Protein AF-A0A834XXP5-F1 (afdb_monomer_lite)

pLDDT: mean 86.78, std 11.29, range [34.06, 97.12]

Foldseek 3Di:
DDWDQDPVRDIDDDDPDNPDDPDDDDPVVVVVVVVVVVVLVVCCVPPVSVCVVPDDDDDPVVVVVVVVVVVVVVVVVVVLVVCCVPDDPPPRDDDDPVNVPDDPPDD

Organism: Aphidius gifuensis (NCBI:txid684658)

Sequence (107 aa):
MKIKVLSNANLRVWKSTASKKLDSSKPREKAALNYGSALIDKFSAHPQVKRTARHHHVPQPIYKSQAEYKIIREKEKPKEANCRRHSKHGSVPFVAEPAKHIIDVEK

Structure (mmCIF, N/CA/C/O backbone):
data_AF-A0A834XXP5-F1
#
_entry.id   AF-A0A834XXP5-F1
#
loop_
_atom_site.group_PDB
_atom_site.id
_atom_site.type_symbol
_atom_site.label_atom_id
_atom_site.label_alt_id
_atom_site.label_comp_id
_atom_site.label_asym_id
_atom_site.label_entity_id
_atom_site.label_seq_id
_atom_site.pdbx_PDB_ins_code
_atom_site.Cartn_x
_atom_site.Cartn_y
_atom_site.Cartn_z
_atom_site.occupancy
_atom_site.B_iso_or_equiv
_atom_site.auth_seq_id
_atom_site.auth_comp_id
_atom_site.auth_asym_id
_atom_site.auth_atom_id
_atom_site.pdbx_PDB_model_num
ATOM 1 N N . MET A 1 1 ? -6.942 -13.896 10.749 1.00 67.81 1 MET A N 1
ATOM 2 C CA . MET A 1 1 ? -5.635 -14.050 11.433 1.00 67.81 1 MET A CA 1
ATOM 3 C C . MET A 1 1 ? -4.612 -14.536 10.420 1.00 67.81 1 MET A C 1
ATOM 5 O O . MET A 1 1 ? -5.016 -15.169 9.454 1.00 67.81 1 MET A O 1
ATOM 9 N N . LYS A 1 2 ? -3.327 -14.217 10.593 1.00 75.75 2 LYS A N 1
ATOM 10 C CA . LYS A 1 2 ? -2.231 -14.793 9.798 1.00 75.75 2 LYS A CA 1
ATOM 11 C C . LYS A 1 2 ? -1.350 -15.625 10.724 1.00 75.75 2 LYS A C 1
ATOM 13 O O . LYS A 1 2 ? -0.856 -15.099 11.720 1.00 75.75 2 LYS A O 1
ATOM 18 N N . ILE A 1 3 ? -1.178 -16.900 10.395 1.00 73.69 3 ILE A N 1
ATOM 19 C CA . ILE A 1 3 ? -0.287 -17.819 11.105 1.00 73.69 3 ILE A CA 1
ATOM 20 C C . ILE A 1 3 ? 1.048 -17.821 10.363 1.00 73.69 3 ILE A C 1
ATOM 22 O O . ILE A 1 3 ? 1.071 -17.977 9.143 1.00 73.69 3 ILE A O 1
ATOM 26 N N . LYS A 1 4 ? 2.153 -17.607 11.080 1.00 75.38 4 LYS A N 1
ATOM 27 C CA . LYS A 1 4 ? 3.503 -17.729 10.525 1.00 75.38 4 LYS A CA 1
ATOM 28 C C . LYS A 1 4 ? 4.298 -18.733 11.345 1.00 75.38 4 LYS A C 1
ATOM 30 O O . LYS A 1 4 ? 4.481 -18.542 12.546 1.00 75.38 4 LYS A O 1
ATOM 35 N N . VAL A 1 5 ? 4.770 -19.771 10.667 1.00 75.25 5 VAL A N 1
ATOM 36 C CA . VAL A 1 5 ? 5.768 -20.702 11.192 1.00 75.25 5 VAL A CA 1
ATOM 37 C C . VAL A 1 5 ? 7.140 -20.115 10.874 1.00 75.25 5 VAL A C 1
ATOM 39 O O . VAL A 1 5 ? 7.397 -19.690 9.746 1.00 75.25 5 VAL A O 1
ATOM 42 N N . LEU A 1 6 ? 7.986 -20.001 11.892 1.00 77.31 6 LEU A N 1
ATOM 43 C CA . LEU A 1 6 ? 9.372 -19.552 11.758 1.00 77.31 6 LEU A CA 1
ATOM 44 C C . LEU A 1 6 ? 10.305 -20.765 11.806 1.00 77.31 6 LEU A C 1
ATOM 46 O O . LEU A 1 6 ? 9.977 -21.761 12.444 1.00 77.31 6 LEU A O 1
ATOM 50 N N . SER A 1 7 ? 11.487 -20.647 11.196 1.00 73.31 7 SER A N 1
ATOM 51 C CA . SER A 1 7 ? 12.516 -21.702 11.148 1.00 73.31 7 SER A CA 1
ATOM 52 C C . SER A 1 7 ? 12.925 -22.247 12.522 1.00 73.31 7 SER A C 1
ATOM 54 O O . SER A 1 7 ? 13.408 -23.364 12.618 1.00 73.31 7 SER A O 1
ATOM 56 N N . ASN A 1 8 ? 12.694 -21.483 13.594 1.00 72.19 8 ASN A N 1
ATOM 57 C CA . ASN A 1 8 ? 13.109 -21.814 14.958 1.00 72.19 8 ASN A CA 1
ATOM 58 C C . ASN A 1 8 ? 11.966 -22.445 15.783 1.00 72.19 8 ASN A C 1
ATOM 60 O O . ASN A 1 8 ? 11.812 -22.103 16.951 1.00 72.19 8 ASN A O 1
ATOM 64 N N . ALA A 1 9 ? 11.109 -23.269 15.164 1.00 81.62 9 ALA A N 1
ATOM 65 C CA . ALA A 1 9 ? 9.975 -23.968 15.800 1.00 81.62 9 ALA A CA 1
ATOM 66 C C . ALA A 1 9 ? 8.950 -23.074 16.543 1.00 81.62 9 ALA A C 1
ATOM 68 O O . ALA A 1 9 ? 8.173 -23.548 17.368 1.00 81.62 9 ALA A O 1
ATOM 69 N N . ASN A 1 10 ? 8.899 -21.774 16.231 1.00 84.56 10 ASN A N 1
ATOM 70 C CA . ASN A 1 10 ? 7.970 -20.832 16.857 1.00 84.56 10 ASN A CA 1
ATOM 71 C C . ASN A 1 10 ? 6.719 -20.623 15.995 1.00 84.56 10 ASN A C 1
ATOM 73 O O . ASN A 1 10 ? 6.822 -20.204 14.836 1.00 84.56 10 ASN A O 1
ATOM 77 N N . LEU A 1 11 ? 5.539 -20.818 16.593 1.00 85.00 11 LEU A N 1
ATOM 78 C CA . LEU A 1 11 ? 4.252 -20.461 15.997 1.00 85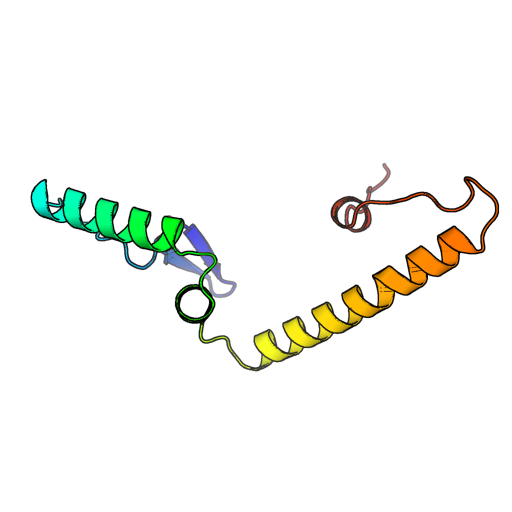.00 11 LEU A CA 1
ATOM 79 C C . LEU A 1 11 ? 3.855 -19.046 16.427 1.00 85.00 11 LEU A C 1
ATOM 81 O O . LEU A 1 11 ? 3.639 -18.785 17.608 1.00 85.00 11 LEU A O 1
ATOM 85 N N . ARG A 1 12 ? 3.731 -18.118 15.470 1.00 88.38 12 ARG A N 1
ATOM 86 C CA . ARG A 1 12 ? 3.212 -16.770 15.746 1.00 88.38 12 ARG A CA 1
ATOM 87 C C . ARG A 1 12 ? 1.879 -16.546 15.051 1.00 88.38 12 ARG A C 1
ATOM 89 O O . ARG A 1 12 ? 1.759 -16.745 13.840 1.00 88.38 12 ARG A O 1
ATOM 96 N N . VAL A 1 13 ? 0.905 -16.059 15.816 1.00 87.75 13 VAL A N 1
ATOM 97 C CA . VAL A 1 13 ? -0.414 -15.667 15.314 1.00 87.75 13 VAL A CA 1
ATOM 98 C C . VAL A 1 13 ? -0.522 -14.151 15.345 1.00 87.75 13 VAL A C 1
ATOM 100 O O . VAL A 1 13 ? -0.407 -13.522 16.392 1.00 87.75 13 VAL A O 1
ATOM 103 N N . TRP A 1 14 ? -0.755 -13.556 14.180 1.00 91.00 14 TRP A N 1
ATOM 104 C CA . TRP A 1 14 ? -0.924 -12.115 14.027 1.00 91.00 14 TRP A CA 1
ATOM 105 C C . TRP A 1 14 ? -2.362 -11.785 13.618 1.00 91.00 14 TRP A C 1
ATOM 107 O O . TRP A 1 14 ? -3.025 -12.538 12.888 1.00 91.00 14 TRP A O 1
ATOM 117 N N . LYS A 1 15 ? -2.857 -10.617 14.044 1.00 91.88 15 LYS A N 1
ATOM 118 C CA . LYS A 1 15 ? -4.128 -10.077 13.542 1.00 91.88 15 LYS A CA 1
ATOM 119 C C . LYS A 1 15 ? -3.994 -9.763 12.047 1.00 91.88 15 LYS A C 1
ATOM 121 O O . LYS A 1 15 ? -2.953 -9.290 11.604 1.00 91.88 15 LYS A O 1
ATOM 126 N N . SER A 1 16 ? -5.048 -10.009 11.264 1.00 89.44 16 SER A N 1
ATOM 127 C CA . SER A 1 16 ? -5.085 -9.585 9.851 1.00 89.44 16 SER A CA 1
ATOM 128 C C . SER A 1 16 ? -5.125 -8.062 9.727 1.00 89.44 16 SER A C 1
ATOM 130 O O . SER A 1 16 ? -4.493 -7.499 8.842 1.00 89.44 16 SER A O 1
ATOM 132 N N . THR A 1 17 ? -5.827 -7.412 10.656 1.00 88.94 17 THR A N 1
ATOM 133 C CA . THR A 1 17 ? -5.885 -5.958 10.808 1.00 88.94 17 THR A CA 1
ATOM 134 C C . THR A 1 17 ? -5.268 -5.591 12.154 1.00 88.94 17 THR A C 1
ATOM 136 O O . THR A 1 17 ? -5.801 -5.963 13.201 1.00 88.94 17 THR A O 1
ATOM 139 N N . ALA A 1 18 ? -4.143 -4.874 12.147 1.00 89.00 18 ALA A N 1
ATOM 140 C CA . ALA A 1 18 ? -3.385 -4.578 13.366 1.00 89.00 18 ALA A CA 1
ATOM 141 C C . ALA A 1 18 ? -4.162 -3.700 14.368 1.00 89.00 18 ALA A C 1
ATOM 143 O O . ALA A 1 18 ? -4.104 -3.948 15.572 1.00 89.00 18 ALA A O 1
ATOM 144 N N . SER A 1 19 ? -4.944 -2.733 13.884 1.00 88.25 19 SER A N 1
ATOM 145 C CA . SER A 1 19 ? -5.719 -1.789 14.707 1.00 88.25 19 SER A CA 1
ATOM 146 C C . SER A 1 19 ? -7.059 -2.335 15.212 1.00 88.25 19 SER A C 1
ATOM 148 O O . SER A 1 19 ? -7.658 -1.751 16.110 1.00 88.25 19 SER A O 1
ATOM 150 N N . LYS A 1 20 ? -7.545 -3.459 14.669 1.00 89.25 20 LYS A N 1
ATOM 151 C CA . LYS A 1 20 ? -8.853 -4.013 15.044 1.00 89.25 20 LYS A CA 1
ATOM 152 C C . LYS A 1 20 ? -8.815 -4.553 16.478 1.00 89.25 20 LYS A C 1
ATOM 154 O O . LYS A 1 20 ? -7.918 -5.334 16.815 1.00 89.25 20 LYS A O 1
ATOM 159 N N . LYS A 1 21 ? -9.781 -4.144 17.305 1.00 87.25 21 LYS A N 1
ATOM 160 C CA . LYS A 1 21 ? -9.994 -4.688 18.656 1.00 87.25 21 LYS A CA 1
ATOM 161 C C . LYS A 1 21 ? -10.579 -6.103 18.580 1.00 87.25 21 LYS A C 1
ATOM 163 O O . LYS A 1 21 ? -11.286 -6.419 17.623 1.00 87.25 21 LYS A O 1
ATOM 168 N N . LEU A 1 22 ? -10.228 -6.951 19.547 1.00 87.19 22 LEU A N 1
ATOM 169 C CA . LEU A 1 22 ? -10.714 -8.336 19.636 1.00 87.19 22 LEU A CA 1
ATOM 170 C C . LEU A 1 22 ? -11.935 -8.472 20.555 1.00 87.19 22 LEU A C 1
ATOM 172 O O . LEU A 1 22 ? -12.688 -9.429 20.410 1.00 87.19 22 LEU A O 1
ATOM 176 N N . ASP A 1 23 ? -12.138 -7.506 21.448 1.00 86.88 23 ASP A N 1
ATOM 177 C CA . ASP A 1 23 ? -13.214 -7.521 22.436 1.00 86.88 23 ASP A CA 1
ATOM 178 C C . ASP A 1 23 ? -14.585 -7.230 21.806 1.00 86.88 23 ASP A C 1
ATOM 180 O O . ASP A 1 23 ? -14.695 -6.715 20.684 1.00 86.88 23 ASP A O 1
ATOM 184 N N . SER A 1 24 ? -15.655 -7.527 22.546 1.00 85.94 24 SER A N 1
ATOM 185 C CA . SER A 1 24 ? -17.015 -7.171 22.148 1.00 85.94 24 SER A CA 1
ATOM 186 C C . SER A 1 24 ? -17.190 -5.647 22.153 1.00 85.94 24 SER A C 1
ATOM 188 O O . SER A 1 24 ? -17.161 -4.980 23.186 1.00 85.94 24 SER A O 1
ATOM 190 N N . SER A 1 25 ? -17.360 -5.071 20.963 1.00 86.50 25 SER A N 1
ATOM 191 C CA . SER A 1 25 ? -17.521 -3.625 20.806 1.00 86.50 25 SER A CA 1
ATOM 192 C C . SER A 1 25 ? -18.978 -3.207 20.987 1.00 86.50 25 SER A C 1
ATOM 194 O O . SER A 1 25 ? -19.895 -3.826 20.440 1.00 86.50 25 SER A O 1
ATOM 196 N N . LYS A 1 26 ? -19.193 -2.108 21.718 1.00 93.19 26 LYS A N 1
ATOM 197 C CA . LYS A 1 26 ? -20.515 -1.480 21.833 1.00 93.19 26 LYS A CA 1
ATOM 198 C C . LYS A 1 26 ? -20.961 -0.955 20.456 1.00 93.19 26 LYS A C 1
ATOM 200 O O . LYS A 1 26 ? -20.114 -0.485 19.692 1.00 93.19 26 LYS A O 1
ATOM 205 N N . PRO A 1 27 ? -22.271 -0.918 20.143 1.00 94.12 27 PRO A N 1
ATOM 206 C CA . PRO A 1 27 ? -22.756 -0.459 18.836 1.00 94.12 27 PRO A CA 1
ATOM 207 C C . PRO A 1 27 ? -22.227 0.924 18.427 1.00 94.12 27 PRO A C 1
ATOM 209 O O . PRO A 1 27 ? -21.820 1.122 17.284 1.00 94.12 27 PRO A O 1
ATOM 212 N N . ARG A 1 28 ? -22.149 1.861 19.383 1.00 94.94 28 ARG A N 1
ATOM 213 C CA . ARG A 1 28 ? -21.609 3.212 19.164 1.00 94.94 28 ARG A CA 1
ATOM 214 C C . ARG A 1 28 ? -20.138 3.205 18.749 1.00 94.94 28 ARG A C 1
ATOM 216 O O . ARG A 1 28 ? -19.747 3.943 17.851 1.00 94.94 28 ARG A O 1
ATOM 223 N N . GLU A 1 29 ? -19.323 2.383 19.399 1.00 93.12 29 GLU A N 1
ATOM 224 C CA . GLU A 1 29 ? -17.898 2.271 19.087 1.00 93.12 29 GLU A CA 1
ATOM 225 C C . GLU A 1 29 ? -17.699 1.624 17.713 1.00 93.12 29 GLU A C 1
ATOM 227 O O . GLU A 1 29 ? -16.941 2.143 16.896 1.00 93.12 29 GLU A O 1
ATOM 232 N N . LYS A 1 30 ? -18.445 0.555 17.410 1.00 92.69 30 LYS A N 1
ATOM 233 C CA . LYS A 1 30 ? -18.439 -0.071 16.082 1.00 92.69 30 LYS A CA 1
ATOM 234 C C . LYS A 1 30 ? -18.803 0.931 14.982 1.00 92.69 30 LYS A C 1
ATOM 236 O O . LYS A 1 30 ? -18.123 0.980 13.961 1.00 92.69 30 LYS A O 1
ATOM 241 N N . ALA A 1 31 ? -19.834 1.750 15.196 1.00 94.81 31 ALA A N 1
ATOM 242 C CA . ALA A 1 31 ? -20.227 2.794 14.252 1.00 94.81 31 ALA A CA 1
ATOM 243 C C . ALA A 1 31 ? -19.116 3.839 14.049 1.00 94.81 31 ALA A C 1
ATOM 245 O O . ALA A 1 31 ? -18.818 4.193 12.911 1.00 94.81 31 ALA A O 1
ATOM 246 N N . ALA A 1 32 ? -18.452 4.276 15.124 1.00 94.56 32 ALA A N 1
ATOM 247 C CA . ALA A 1 32 ? -17.335 5.217 15.043 1.00 94.56 32 ALA A CA 1
ATOM 248 C C . ALA A 1 32 ? -16.131 4.639 14.275 1.00 94.56 32 ALA A C 1
ATOM 250 O O . ALA A 1 32 ? -15.548 5.326 13.437 1.00 94.56 32 ALA A O 1
ATOM 251 N N . LEU A 1 33 ? -15.786 3.367 14.509 1.00 93.50 33 LEU A N 1
ATOM 252 C CA . LEU A 1 33 ? -14.722 2.676 13.773 1.00 93.50 33 LEU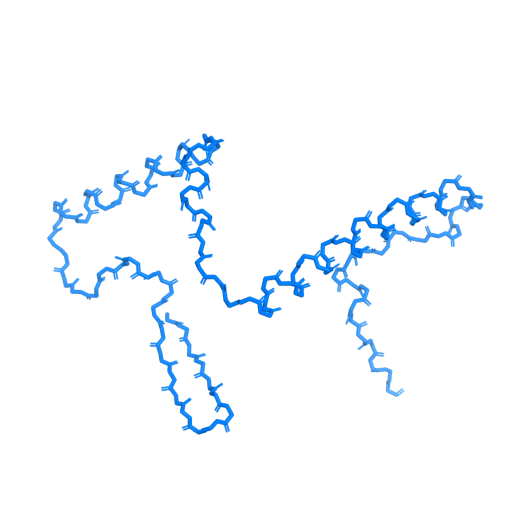 A CA 1
ATOM 253 C C . LEU A 1 33 ? -15.058 2.546 12.282 1.00 93.50 33 LEU A C 1
ATOM 255 O O . LEU A 1 33 ? -14.209 2.831 11.439 1.00 93.50 33 LEU A O 1
ATOM 259 N N . ASN A 1 34 ? -16.300 2.173 11.959 1.00 93.62 34 ASN A N 1
ATOM 260 C CA . ASN A 1 34 ? -16.770 2.070 10.577 1.00 93.62 34 ASN A CA 1
ATOM 261 C C . ASN A 1 34 ? -16.731 3.430 9.870 1.00 93.62 34 ASN A C 1
ATOM 263 O O . ASN A 1 34 ? -16.245 3.531 8.743 1.00 93.62 34 ASN A O 1
ATOM 267 N N . TYR A 1 35 ? -17.189 4.484 10.548 1.00 97.12 35 TYR A N 1
ATOM 268 C CA . TYR A 1 35 ? -17.149 5.846 10.028 1.00 97.12 35 TYR A CA 1
ATOM 269 C C . TYR A 1 35 ? -15.709 6.300 9.757 1.00 97.12 35 TYR A C 1
ATOM 271 O O . TYR A 1 35 ? -15.410 6.790 8.670 1.00 97.12 35 TYR A O 1
ATOM 279 N N . GLY A 1 36 ? -14.793 6.054 10.700 1.00 95.06 36 GLY A N 1
ATOM 280 C CA . GLY A 1 36 ? -13.371 6.348 10.526 1.00 95.06 36 GLY A CA 1
ATOM 281 C C . GLY A 1 36 ? -12.746 5.598 9.347 1.00 95.06 36 GLY A C 1
ATOM 282 O O . GLY A 1 36 ? -12.014 6.203 8.565 1.00 95.06 36 GLY A O 1
ATOM 283 N N . SER A 1 37 ? -13.071 4.311 9.167 1.00 93.62 37 SER A N 1
ATOM 284 C CA . SER A 1 37 ? -12.588 3.544 8.009 1.00 93.62 37 SER A CA 1
ATOM 285 C C . SER A 1 37 ? -13.118 4.096 6.686 1.00 93.62 37 SER A C 1
ATOM 287 O O . SER A 1 37 ? -12.331 4.350 5.779 1.00 93.62 37 SER A O 1
ATOM 289 N N . ALA A 1 38 ? -14.416 4.412 6.615 1.00 96.69 38 ALA A N 1
ATOM 290 C CA . ALA A 1 38 ? -15.027 4.981 5.419 1.00 96.69 38 ALA A CA 1
ATOM 291 C C . ALA A 1 38 ? -14.422 6.348 5.061 1.00 96.69 38 ALA A C 1
ATOM 293 O O . ALA A 1 38 ? -14.291 6.687 3.886 1.00 96.69 38 ALA A O 1
ATOM 294 N N . LEU A 1 39 ? -14.017 7.128 6.066 1.00 96.12 39 LEU A N 1
ATOM 295 C CA . LEU A 1 39 ? -13.365 8.416 5.865 1.00 96.12 39 LEU A CA 1
ATOM 296 C C . LEU A 1 39 ? -11.959 8.259 5.271 1.00 96.12 39 LEU A C 1
ATOM 298 O O . LEU A 1 39 ? -11.612 8.963 4.324 1.00 96.12 39 LEU A O 1
ATOM 302 N N . ILE A 1 40 ? -11.165 7.319 5.794 1.00 94.50 40 ILE A N 1
ATOM 303 C CA . ILE A 1 40 ? -9.835 7.005 5.252 1.00 94.50 40 ILE A CA 1
ATOM 304 C C . ILE A 1 40 ? -9.955 6.521 3.805 1.00 94.50 40 ILE A C 1
ATOM 306 O O . ILE A 1 40 ? -9.185 6.966 2.956 1.00 94.50 40 ILE A O 1
ATOM 310 N N . ASP A 1 41 ? -10.942 5.676 3.511 1.00 94.88 41 ASP A N 1
ATOM 311 C CA . ASP A 1 41 ? -11.168 5.150 2.164 1.00 94.88 41 ASP A CA 1
ATOM 312 C C . ASP A 1 41 ? -11.587 6.262 1.193 1.00 94.88 41 ASP A C 1
ATOM 314 O O . ASP A 1 41 ? -10.996 6.404 0.116 1.00 94.88 41 ASP A O 1
ATOM 318 N N . LYS A 1 42 ? -12.526 7.124 1.612 1.00 96.81 42 LYS A N 1
ATOM 319 C CA . LYS A 1 42 ? -12.986 8.288 0.839 1.00 96.81 42 LYS A CA 1
ATOM 320 C C . LYS A 1 42 ? -11.845 9.251 0.509 1.00 96.81 42 LYS A C 1
ATOM 322 O O . LYS A 1 42 ? -11.784 9.769 -0.602 1.00 96.81 42 LYS A O 1
ATOM 327 N N . PHE A 1 43 ? -10.930 9.479 1.452 1.00 96.25 43 PHE A N 1
ATOM 328 C CA . PHE A 1 43 ? -9.804 10.407 1.298 1.00 96.25 43 PHE A CA 1
ATOM 329 C C . PHE A 1 43 ? -8.464 9.720 0.992 1.00 96.25 43 PHE A C 1
ATOM 331 O O . PHE A 1 43 ? -7.406 10.342 1.094 1.00 96.25 43 PHE A O 1
ATOM 338 N N . SER A 1 44 ? -8.485 8.461 0.554 1.00 94.75 44 SER A N 1
ATOM 339 C CA . SER A 1 44 ? -7.283 7.656 0.292 1.00 94.75 44 SER A CA 1
ATOM 340 C C . SER A 1 44 ? -6.366 8.233 -0.798 1.00 94.75 44 SER A C 1
ATOM 342 O O . SER A 1 44 ? -5.155 7.989 -0.798 1.00 94.75 44 SER A O 1
ATOM 344 N N . ALA A 1 45 ? -6.920 9.029 -1.717 1.00 95.38 45 ALA A N 1
ATOM 345 C CA . ALA A 1 45 ? -6.171 9.710 -2.770 1.00 95.38 45 ALA A CA 1
ATOM 346 C C . ALA A 1 45 ? -5.380 10.930 -2.265 1.00 95.38 45 ALA A C 1
ATOM 348 O O . ALA A 1 45 ? -4.402 11.325 -2.904 1.00 95.38 45 ALA A O 1
ATOM 349 N N . HIS A 1 46 ? -5.763 11.511 -1.122 1.00 97.12 46 HIS A N 1
ATOM 350 C CA . HIS A 1 46 ? -5.114 12.702 -0.586 1.00 97.12 46 HIS A CA 1
ATOM 351 C C . HIS A 1 46 ? -3.667 12.383 -0.157 1.00 97.12 46 HIS A C 1
ATOM 353 O O . HIS A 1 46 ? -3.452 11.423 0.592 1.00 97.12 46 HIS A O 1
ATOM 359 N N . PRO A 1 47 ? -2.654 13.166 -0.583 1.00 96.56 47 PRO A N 1
ATOM 360 C CA . PRO A 1 47 ? -1.242 12.823 -0.400 1.00 96.56 47 PRO A CA 1
ATOM 361 C C . PRO A 1 47 ? -0.854 12.626 1.065 1.00 96.56 47 PRO A C 1
ATOM 363 O O . PRO A 1 47 ? -0.131 11.681 1.377 1.00 96.56 47 PRO A O 1
ATOM 366 N N . GLN A 1 48 ? -1.373 13.455 1.976 1.00 96.06 48 GLN A N 1
ATOM 367 C CA . GLN A 1 48 ? -1.045 13.347 3.396 1.00 96.06 48 GLN A CA 1
ATOM 368 C C . GLN A 1 48 ? -1.644 12.087 4.041 1.00 96.06 48 GLN A C 1
ATOM 370 O O . GLN A 1 48 ? -0.945 11.386 4.771 1.00 96.06 48 GLN A O 1
ATOM 375 N N . VAL A 1 49 ? -2.901 11.752 3.727 1.00 95.00 49 VAL A N 1
ATOM 376 C CA . VAL A 1 49 ? -3.570 10.532 4.222 1.00 95.00 49 VAL A CA 1
ATOM 377 C C . VAL A 1 49 ? -2.858 9.298 3.675 1.00 95.00 49 VAL A C 1
ATOM 379 O O . VAL A 1 49 ? -2.491 8.396 4.424 1.00 95.00 49 VAL A O 1
ATOM 382 N N . LYS A 1 50 ? -2.573 9.302 2.371 1.00 95.31 50 LYS A N 1
ATOM 383 C CA . LYS A 1 50 ? -1.864 8.233 1.666 1.00 95.31 50 LYS A CA 1
ATOM 384 C C . LYS A 1 50 ? -0.459 7.995 2.214 1.00 95.31 50 LYS A C 1
ATOM 386 O O . LYS A 1 50 ? -0.043 6.845 2.338 1.00 95.31 50 LYS A O 1
ATOM 391 N N . ARG A 1 51 ? 0.274 9.064 2.544 1.00 96.00 51 ARG A N 1
ATOM 392 C CA . ARG A 1 51 ? 1.611 8.991 3.150 1.00 96.00 51 ARG A CA 1
ATOM 393 C C . ARG A 1 51 ? 1.549 8.319 4.518 1.00 96.00 51 ARG A C 1
ATOM 395 O O . ARG A 1 51 ? 2.283 7.362 4.742 1.00 96.00 51 ARG A O 1
ATOM 402 N N . THR A 1 52 ? 0.649 8.771 5.391 1.00 94.44 52 THR A N 1
ATOM 403 C CA . THR A 1 52 ? 0.475 8.203 6.736 1.00 94.44 52 THR A CA 1
ATOM 404 C C . THR A 1 52 ? 0.025 6.744 6.680 1.00 94.44 52 THR A C 1
ATOM 406 O O . THR A 1 52 ? 0.591 5.907 7.373 1.00 94.44 52 THR A O 1
ATOM 409 N N . ALA A 1 53 ? -0.938 6.416 5.813 1.00 92.94 53 ALA A N 1
ATOM 410 C CA . ALA A 1 53 ? -1.479 5.063 5.692 1.00 92.94 53 A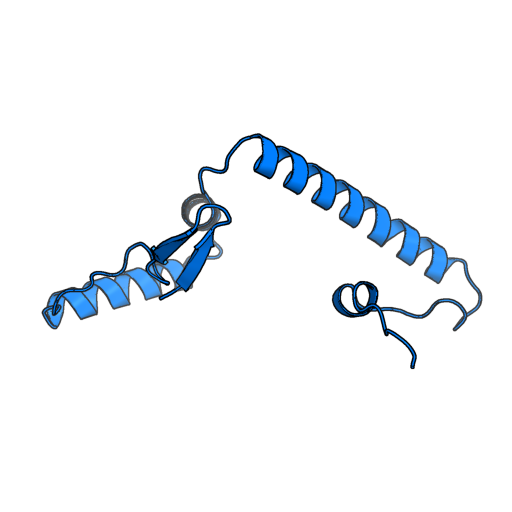LA A CA 1
ATOM 411 C C . ALA A 1 53 ? -0.456 4.035 5.175 1.00 92.94 53 ALA A C 1
ATOM 413 O O . ALA A 1 53 ? -0.535 2.863 5.527 1.00 92.94 53 ALA A O 1
ATOM 414 N N . ARG A 1 54 ? 0.498 4.459 4.333 1.00 92.81 54 ARG A N 1
ATOM 415 C CA . ARG A 1 54 ? 1.528 3.581 3.745 1.00 92.81 54 ARG A CA 1
ATOM 416 C C . ARG A 1 54 ? 2.790 3.451 4.587 1.00 92.81 54 ARG A C 1
ATOM 418 O O . ARG A 1 54 ? 3.607 2.575 4.312 1.00 92.81 54 ARG A O 1
ATOM 425 N N . HIS A 1 55 ? 3.003 4.359 5.531 1.00 94.06 55 HIS A N 1
ATOM 426 C CA . HIS A 1 55 ? 4.246 4.415 6.277 1.00 94.06 55 HIS A CA 1
ATOM 427 C C . HIS A 1 55 ? 4.351 3.227 7.243 1.00 94.06 55 HIS A C 1
ATOM 429 O O . HIS A 1 55 ? 3.600 3.118 8.210 1.00 94.06 55 HIS A O 1
ATOM 435 N N . HIS A 1 56 ? 5.327 2.354 6.998 1.00 91.50 56 HIS A N 1
ATOM 436 C CA . HIS A 1 56 ? 5.673 1.238 7.870 1.00 91.50 56 HIS A CA 1
ATOM 437 C C . HIS A 1 56 ? 7.178 1.234 8.120 1.00 91.50 56 HIS A C 1
ATOM 439 O O . HIS A 1 56 ? 7.963 1.396 7.187 1.00 91.50 56 HIS A O 1
ATOM 445 N N . HIS A 1 57 ? 7.580 1.018 9.373 1.00 94.62 57 HIS A N 1
ATOM 446 C CA . HIS A 1 57 ? 8.989 0.857 9.706 1.00 94.62 57 HIS A CA 1
ATOM 447 C C . HIS A 1 57 ? 9.451 -0.535 9.275 1.00 94.62 57 HIS A C 1
ATOM 449 O O . HIS A 1 57 ? 9.005 -1.548 9.818 1.00 94.62 57 HIS A O 1
ATOM 455 N N . VAL A 1 58 ? 10.334 -0.577 8.285 1.00 93.50 58 VAL A N 1
ATOM 456 C CA . VAL A 1 58 ? 10.900 -1.814 7.751 1.00 93.50 58 VAL A CA 1
ATOM 457 C C . VAL A 1 58 ? 12.389 -1.895 8.091 1.00 93.50 58 VAL A C 1
ATOM 459 O O . VAL A 1 58 ? 13.075 -0.874 8.060 1.00 93.50 58 VAL A O 1
ATOM 462 N N . PRO A 1 59 ? 12.919 -3.090 8.410 1.00 96.94 59 PRO A N 1
ATOM 463 C CA . PRO A 1 59 ? 14.353 -3.281 8.591 1.00 96.94 59 PRO A CA 1
ATOM 464 C C . PRO A 1 59 ? 15.161 -2.826 7.371 1.00 96.94 59 PRO A C 1
ATOM 466 O O . PRO A 1 59 ? 14.758 -3.047 6.226 1.00 96.94 59 PRO A O 1
ATOM 469 N N . GLN A 1 60 ? 16.344 -2.260 7.616 1.00 95.88 60 GLN A N 1
ATOM 470 C CA . GLN A 1 60 ? 17.210 -1.707 6.571 1.00 95.88 60 GLN A CA 1
ATOM 471 C C . GLN A 1 60 ? 17.538 -2.696 5.431 1.00 95.88 60 GLN A C 1
ATOM 473 O O . GLN A 1 60 ? 17.466 -2.275 4.275 1.00 95.88 60 GLN A O 1
ATOM 478 N N . PRO A 1 61 ? 17.850 -3.989 5.679 1.00 96.62 61 PRO A N 1
ATOM 479 C CA . PRO A 1 61 ? 18.139 -4.926 4.588 1.00 96.62 61 PRO A CA 1
ATOM 480 C C . PRO A 1 61 ? 16.943 -5.139 3.653 1.00 96.62 61 PRO A C 1
ATOM 482 O O . PRO A 1 61 ? 17.108 -5.244 2.442 1.00 96.62 61 PRO A O 1
ATOM 485 N N . ILE A 1 62 ? 15.728 -5.150 4.210 1.00 95.12 62 ILE A N 1
ATOM 486 C CA . ILE A 1 62 ? 14.482 -5.314 3.450 1.00 95.12 62 ILE A CA 1
ATOM 487 C C . ILE A 1 62 ? 14.192 -4.052 2.635 1.00 95.12 62 ILE A C 1
ATOM 489 O O . ILE A 1 62 ? 13.793 -4.135 1.478 1.00 95.12 62 ILE A O 1
ATOM 493 N N . TYR A 1 63 ? 14.427 -2.879 3.223 1.00 95.00 63 TYR A N 1
ATOM 494 C CA . TYR A 1 63 ? 14.269 -1.610 2.519 1.00 95.00 63 TYR A CA 1
ATOM 495 C C . TYR A 1 63 ? 15.195 -1.512 1.297 1.00 95.00 63 TYR A C 1
ATOM 497 O O . TYR A 1 63 ? 14.75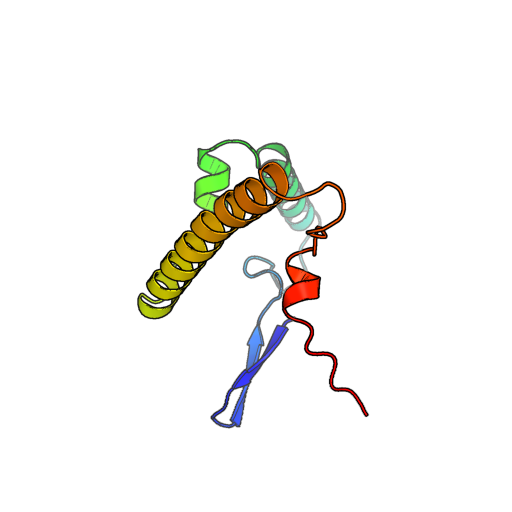1 -1.143 0.210 1.00 95.00 63 TYR A O 1
ATOM 505 N N . LYS A 1 64 ? 16.472 -1.887 1.465 1.00 96.75 64 LYS A N 1
ATOM 506 C CA . LYS A 1 64 ? 17.471 -1.882 0.386 1.00 96.75 64 LYS A CA 1
ATOM 507 C C . LYS A 1 64 ? 17.107 -2.855 -0.735 1.00 96.75 64 LYS A C 1
ATOM 509 O O . LYS A 1 64 ? 17.020 -2.430 -1.883 1.00 96.75 64 LYS A O 1
ATOM 514 N N . SER A 1 65 ? 16.796 -4.109 -0.405 1.00 96.50 65 SER A N 1
ATOM 515 C CA . SER A 1 65 ? 16.426 -5.104 -1.420 1.00 96.50 65 SER A CA 1
ATOM 516 C C . SER A 1 65 ? 15.160 -4.706 -2.183 1.00 96.50 65 SER A C 1
ATOM 518 O O . SER A 1 65 ? 15.098 -4.840 -3.402 1.00 96.50 65 SER A O 1
ATOM 520 N N . GLN A 1 66 ? 14.160 -4.126 -1.510 1.00 95.00 66 GLN A N 1
ATOM 521 C CA . GLN A 1 66 ? 12.962 -3.612 -2.177 1.00 95.00 66 GLN A CA 1
ATOM 522 C C . GLN A 1 66 ? 13.285 -2.478 -3.165 1.00 95.00 66 GLN A C 1
ATOM 524 O O . GLN A 1 66 ? 12.701 -2.432 -4.253 1.00 95.00 66 GLN A O 1
ATOM 529 N N . ALA A 1 67 ? 14.193 -1.566 -2.803 1.00 95.75 67 ALA A N 1
ATOM 530 C CA . ALA A 1 67 ? 14.637 -0.492 -3.687 1.00 95.75 67 ALA A CA 1
ATOM 531 C C . ALA A 1 67 ? 15.374 -1.041 -4.922 1.00 95.75 67 ALA A C 1
ATOM 533 O O . ALA A 1 67 ? 15.088 -0.614 -6.041 1.00 95.75 67 ALA A O 1
ATOM 534 N N . GLU A 1 68 ? 16.246 -2.035 -4.738 1.00 96.75 68 GLU A N 1
ATOM 535 C CA . GLU A 1 68 ? 16.945 -2.730 -5.827 1.00 96.75 68 GLU A CA 1
ATOM 536 C C . GLU A 1 68 ? 15.960 -3.404 -6.795 1.00 96.75 68 GLU A C 1
ATOM 538 O O . GLU A 1 68 ? 16.005 -3.140 -7.998 1.00 96.75 68 GLU A O 1
ATOM 543 N N . TYR A 1 69 ? 14.992 -4.183 -6.292 1.00 94.56 69 TYR A N 1
ATOM 544 C CA . TYR A 1 69 ? 13.966 -4.819 -7.132 1.00 94.56 69 TYR A CA 1
ATOM 545 C C . TYR A 1 69 ? 13.120 -3.810 -7.911 1.00 94.56 69 TYR A C 1
ATOM 547 O O . TYR A 1 69 ? 12.719 -4.074 -9.047 1.00 94.56 69 TYR A O 1
ATOM 555 N N . LYS A 1 70 ? 12.836 -2.644 -7.319 1.00 95.06 70 LYS A N 1
ATOM 556 C CA . LYS A 1 70 ? 12.115 -1.569 -8.004 1.00 95.06 70 LYS A CA 1
ATOM 557 C C . LYS A 1 70 ? 12.925 -1.039 -9.189 1.00 95.06 70 LYS A C 1
ATOM 559 O O . LYS A 1 70 ? 12.377 -0.936 -10.284 1.00 95.06 70 LYS A O 1
ATOM 564 N N . ILE A 1 71 ? 14.217 -0.776 -8.985 1.00 96.12 71 ILE A N 1
ATOM 565 C CA . ILE A 1 71 ? 15.128 -0.307 -10.038 1.00 96.12 71 ILE A CA 1
ATOM 566 C C . ILE A 1 71 ? 15.231 -1.336 -11.171 1.00 96.12 71 ILE A C 1
ATOM 568 O O . ILE A 1 71 ? 15.186 -0.959 -12.341 1.00 96.12 71 ILE A O 1
ATOM 572 N N . ILE A 1 72 ? 15.349 -2.626 -10.844 1.00 94.81 72 ILE A N 1
ATOM 573 C CA . ILE A 1 72 ? 15.428 -3.705 -11.842 1.00 94.81 72 ILE A CA 1
ATOM 574 C C . ILE A 1 72 ? 14.168 -3.715 -12.720 1.00 94.81 72 ILE A C 1
ATOM 576 O O . ILE A 1 72 ? 14.270 -3.568 -13.938 1.00 94.81 72 ILE A O 1
ATOM 580 N N . ARG A 1 73 ? 12.977 -3.749 -12.108 1.00 91.19 73 ARG A N 1
ATOM 581 C CA . ARG A 1 73 ? 11.694 -3.756 -12.838 1.00 91.19 73 ARG A CA 1
ATOM 582 C C . ARG A 1 73 ? 11.475 -2.499 -13.676 1.00 91.19 73 ARG A C 1
ATOM 584 O O . ARG A 1 73 ? 10.922 -2.564 -14.773 1.00 91.19 73 ARG A O 1
ATOM 591 N N . GLU A 1 74 ? 11.877 -1.337 -13.166 1.00 93.75 74 GLU A N 1
ATOM 592 C CA . GLU A 1 74 ? 11.791 -0.073 -13.905 1.00 93.75 74 GLU A CA 1
ATOM 593 C C . GLU A 1 74 ? 12.729 -0.046 -15.114 1.00 93.75 74 GLU A C 1
ATOM 595 O O . GLU A 1 74 ? 12.388 0.576 -16.116 1.00 93.75 74 GLU A O 1
ATOM 600 N N . LYS A 1 75 ? 13.864 -0.757 -15.065 1.00 94.44 75 LYS A N 1
ATOM 601 C CA . LYS A 1 75 ? 14.781 -0.912 -16.204 1.00 94.44 75 LYS A CA 1
ATOM 602 C C . LYS A 1 75 ? 14.304 -1.949 -17.221 1.00 94.44 75 LYS A C 1
ATOM 604 O O . LYS A 1 75 ? 14.528 -1.762 -18.413 1.00 94.44 75 LYS A O 1
ATOM 609 N N . GLU A 1 76 ? 13.673 -3.033 -16.786 1.00 90.62 76 GLU A N 1
ATOM 610 C CA . GLU A 1 76 ? 13.204 -4.111 -17.671 1.00 90.62 76 GLU A CA 1
ATOM 611 C C . GLU A 1 76 ? 12.034 -3.675 -18.560 1.00 90.62 76 GLU A C 1
ATOM 613 O O . GLU A 1 76 ? 12.058 -3.907 -19.768 1.00 90.62 76 GLU A O 1
ATOM 618 N N . LYS A 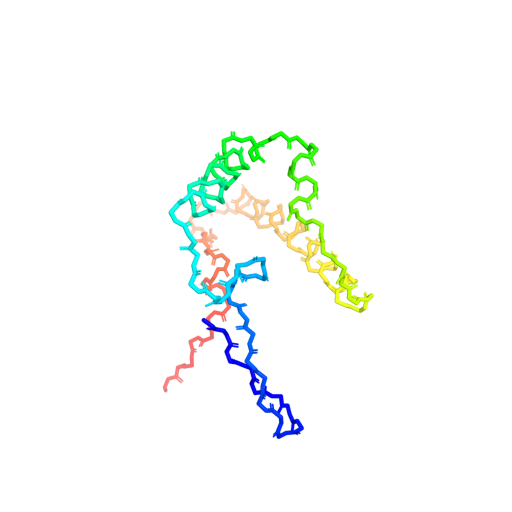1 77 ? 11.054 -2.951 -18.006 1.00 88.19 77 LYS A N 1
ATOM 619 C CA . LYS A 1 77 ? 9.881 -2.458 -18.754 1.00 88.19 77 LYS A CA 1
ATOM 620 C C . LYS A 1 77 ? 10.222 -1.704 -20.051 1.00 88.19 77 LYS A C 1
ATOM 622 O O . LYS A 1 77 ? 9.704 -2.089 -21.102 1.00 88.19 77 LYS A O 1
ATOM 627 N N . PRO A 1 78 ? 11.061 -0.648 -20.034 1.00 91.69 78 PRO A N 1
ATOM 628 C CA . PRO A 1 78 ? 11.417 0.073 -21.249 1.00 91.69 78 PRO A CA 1
ATOM 629 C C . PRO A 1 78 ? 12.285 -0.769 -22.184 1.00 91.69 78 PRO A C 1
ATOM 631 O O . PRO A 1 78 ? 12.142 -0.636 -23.395 1.00 91.69 78 PRO A O 1
ATOM 634 N N . LYS A 1 79 ? 13.143 -1.662 -21.666 1.00 90.56 79 LYS A N 1
ATOM 635 C CA . LYS A 1 79 ? 13.923 -2.585 -22.507 1.00 90.56 79 LYS A CA 1
ATOM 636 C C . LYS A 1 79 ? 13.002 -3.485 -23.321 1.00 90.56 79 LYS A C 1
ATOM 638 O O . LYS A 1 79 ? 13.120 -3.519 -24.539 1.00 90.56 79 LYS A O 1
ATOM 643 N N . GLU A 1 80 ? 12.037 -4.136 -22.678 1.00 88.25 80 GLU A N 1
ATOM 644 C CA . GLU A 1 80 ? 11.071 -4.982 -23.380 1.00 88.25 80 GLU A CA 1
ATOM 645 C C . GLU A 1 80 ? 10.192 -4.181 -24.347 1.00 88.25 80 GLU A C 1
ATOM 647 O O . GLU A 1 80 ? 9.922 -4.639 -25.456 1.00 88.25 80 GLU A O 1
ATOM 652 N N . ALA A 1 81 ? 9.754 -2.978 -23.960 1.00 87.56 81 ALA A N 1
ATOM 653 C CA . ALA A 1 81 ? 8.985 -2.099 -24.841 1.00 87.56 81 ALA A CA 1
ATOM 654 C C . ALA A 1 81 ? 9.789 -1.687 -26.086 1.00 87.56 81 ALA A C 1
ATOM 656 O O . ALA A 1 81 ? 9.258 -1.691 -27.196 1.00 87.56 81 ALA A O 1
ATOM 657 N N . ASN A 1 82 ? 11.080 -1.391 -25.918 1.00 90.19 82 ASN A N 1
ATOM 658 C CA . ASN A 1 82 ? 11.982 -1.086 -27.023 1.00 90.19 82 ASN A CA 1
ATOM 659 C C . ASN A 1 82 ? 12.205 -2.309 -27.917 1.00 90.19 82 ASN A C 1
ATOM 661 O O . ASN A 1 82 ? 12.055 -2.190 -29.130 1.00 90.19 82 ASN A O 1
ATOM 665 N N . CYS A 1 83 ? 12.472 -3.487 -27.345 1.00 88.00 83 CYS A N 1
ATOM 666 C CA . CYS A 1 83 ? 12.601 -4.723 -28.118 1.00 88.00 83 CYS A CA 1
ATOM 667 C C . CYS A 1 83 ? 11.340 -5.000 -28.947 1.00 88.00 83 CYS A C 1
ATOM 669 O O . CYS A 1 83 ? 11.451 -5.297 -30.132 1.00 88.00 83 CYS A O 1
ATOM 671 N N . ARG A 1 84 ? 10.139 -4.831 -28.373 1.00 85.81 84 ARG A N 1
ATOM 672 C CA . ARG A 1 84 ? 8.863 -5.0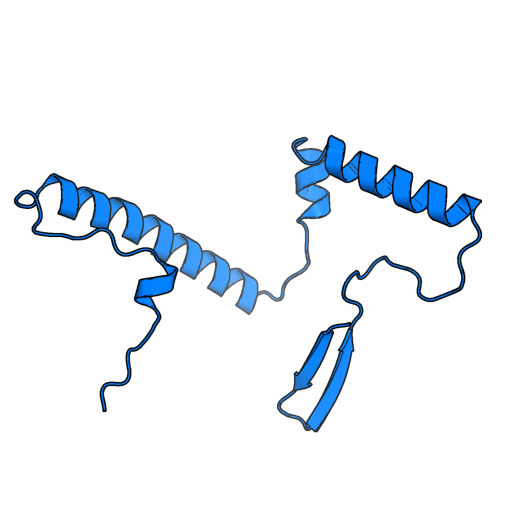00 -29.096 1.00 85.81 84 ARG A CA 1
ATOM 673 C C . ARG A 1 84 ? 8.706 -4.001 -30.240 1.00 85.81 84 ARG A C 1
ATOM 675 O O . ARG A 1 84 ? 8.295 -4.391 -31.325 1.00 85.81 84 ARG A O 1
ATOM 682 N N . ARG A 1 85 ? 9.051 -2.730 -30.012 1.00 86.69 85 ARG A N 1
ATOM 683 C CA . ARG A 1 85 ? 8.955 -1.666 -31.024 1.00 86.69 85 ARG A CA 1
ATOM 684 C C . ARG A 1 85 ? 9.907 -1.875 -32.205 1.00 86.69 85 ARG A C 1
ATOM 686 O O . ARG A 1 85 ? 9.570 -1.482 -33.314 1.00 86.69 85 ARG A O 1
ATOM 693 N N . HIS A 1 86 ? 11.078 -2.464 -31.967 1.00 87.19 86 HIS A N 1
ATOM 694 C CA . HIS A 1 86 ? 12.127 -2.639 -32.978 1.00 87.19 86 HIS A CA 1
ATOM 695 C C . HIS A 1 86 ? 12.211 -4.057 -33.568 1.00 87.19 86 HIS A C 1
ATOM 697 O O . HIS A 1 86 ? 13.055 -4.305 -34.424 1.00 87.19 86 HIS A O 1
ATOM 703 N N . SER A 1 87 ? 11.350 -4.983 -33.140 1.00 85.62 87 SER A N 1
ATOM 704 C CA . SER A 1 87 ? 11.288 -6.347 -33.682 1.00 85.62 87 SER A CA 1
ATOM 705 C C . SER A 1 87 ? 10.229 -6.479 -34.774 1.00 85.62 87 SER A C 1
ATOM 707 O O . SER A 1 87 ? 9.299 -5.678 -34.869 1.00 85.62 87 SER A O 1
ATOM 709 N N . LYS A 1 88 ? 10.333 -7.543 -35.579 1.00 81.62 88 LYS A N 1
ATOM 710 C CA . LYS A 1 88 ? 9.285 -7.923 -36.533 1.00 81.62 88 LYS A CA 1
ATOM 711 C C . LYS A 1 88 ? 7.956 -8.121 -35.796 1.00 81.62 88 LYS A C 1
ATOM 713 O O . LYS A 1 88 ? 7.922 -8.702 -34.707 1.00 81.62 88 LYS A O 1
ATOM 718 N N . HIS A 1 89 ? 6.865 -7.662 -36.408 1.00 76.25 89 HIS A N 1
ATOM 719 C CA . HIS A 1 89 ? 5.519 -7.823 -35.864 1.00 76.25 89 HIS A CA 1
ATOM 720 C C . HIS A 1 89 ? 5.254 -9.293 -35.491 1.00 76.25 89 HIS A C 1
ATOM 722 O O . HIS A 1 89 ? 5.489 -10.191 -36.299 1.00 76.25 89 HIS A O 1
ATOM 728 N N . GLY A 1 90 ? 4.816 -9.531 -34.251 1.00 73.62 90 GLY A N 1
ATOM 729 C CA . GLY A 1 90 ? 4.516 -10.868 -33.724 1.00 73.62 90 GLY A CA 1
ATOM 730 C C . GLY A 1 90 ? 5.709 -11.673 -33.188 1.00 73.62 90 GLY A C 1
ATOM 731 O O . GLY A 1 90 ? 5.492 -12.730 -32.610 1.00 73.62 90 GLY A O 1
ATOM 732 N N . SER A 1 91 ? 6.953 -11.192 -33.314 1.00 77.06 91 SER A N 1
ATOM 733 C CA . SER A 1 91 ? 8.135 -11.957 -32.877 1.00 77.06 91 SER A CA 1
ATOM 734 C C . SER A 1 91 ? 8.375 -11.945 -31.362 1.00 77.06 91 SER A C 1
ATOM 736 O O . SER A 1 91 ? 9.045 -12.840 -30.856 1.00 77.06 91 SER A O 1
ATOM 738 N N . VAL A 1 92 ? 7.883 -10.933 -30.637 1.00 77.75 92 VAL A N 1
ATOM 739 C CA . VAL A 1 92 ? 8.098 -10.785 -29.186 1.00 77.75 92 VAL A CA 1
ATOM 740 C C . VAL A 1 92 ? 6.741 -10.714 -28.475 1.00 77.75 92 VAL A C 1
ATOM 742 O O . VAL A 1 92 ? 6.111 -9.650 -28.491 1.00 77.75 92 VAL A O 1
ATOM 745 N N . PRO A 1 93 ? 6.267 -11.809 -27.849 1.00 79.00 93 PRO A N 1
ATOM 746 C CA . PRO A 1 93 ? 4.984 -11.818 -27.154 1.00 79.00 93 PRO A CA 1
ATOM 747 C C . PRO A 1 93 ? 5.011 -10.961 -25.877 1.00 79.00 93 PRO A C 1
ATOM 749 O O . PRO A 1 93 ? 6.043 -10.763 -25.226 1.00 79.00 93 PRO A O 1
ATOM 752 N N . PHE A 1 94 ? 3.848 -10.427 -25.497 1.00 78.06 94 PHE A N 1
ATOM 753 C CA . PHE A 1 94 ? 3.665 -9.788 -24.196 1.00 78.06 94 PHE A CA 1
ATOM 754 C C . PHE A 1 94 ? 3.374 -10.864 -23.148 1.00 78.06 94 PHE A C 1
ATOM 756 O O . PHE A 1 94 ? 2.256 -11.363 -23.054 1.00 78.06 94 PHE A O 1
ATOM 763 N N . VAL A 1 95 ? 4.386 -11.218 -22.359 1.00 78.38 95 VAL A N 1
ATOM 764 C CA . VAL A 1 95 ? 4.215 -12.101 -21.202 1.00 78.38 95 VAL A CA 1
ATOM 765 C C . VAL A 1 95 ? 3.966 -11.238 -19.972 1.00 78.38 95 VAL A C 1
ATOM 767 O O . VAL A 1 95 ? 4.778 -10.373 -19.633 1.00 78.38 95 VAL A O 1
ATOM 770 N N . ALA A 1 96 ? 2.839 -11.461 -19.298 1.00 77.12 96 ALA A N 1
ATOM 771 C CA . ALA A 1 96 ? 2.541 -10.788 -18.043 1.00 77.12 96 ALA A CA 1
ATOM 772 C C . ALA A 1 96 ? 3.570 -11.192 -16.968 1.00 77.12 96 ALA A C 1
ATOM 774 O O . ALA A 1 96 ? 3.890 -12.366 -16.822 1.00 77.12 96 ALA A O 1
ATOM 775 N N . GLU A 1 97 ? 4.047 -10.230 -16.174 1.00 72.81 97 GLU A N 1
ATOM 776 C CA . GLU A 1 97 ? 4.977 -10.431 -15.044 1.00 72.81 97 GLU A CA 1
ATOM 777 C C . GLU A 1 97 ? 4.714 -11.681 -14.170 1.00 72.81 97 GLU A C 1
ATOM 779 O O . GLU A 1 97 ? 5.676 -12.397 -13.878 1.00 72.81 97 GLU A O 1
ATOM 784 N N . PRO A 1 98 ? 3.465 -11.992 -13.746 1.00 70.94 98 PRO A N 1
ATOM 785 C CA . PRO A 1 98 ? 3.204 -13.193 -12.951 1.00 70.94 98 PRO A CA 1
ATOM 786 C C . PRO A 1 98 ? 3.455 -14.494 -13.720 1.00 70.94 98 PRO A C 1
ATOM 788 O O . PRO A 1 98 ? 3.909 -15.456 -13.116 1.00 70.94 98 PRO A O 1
ATOM 791 N N . ALA A 1 99 ? 3.216 -14.519 -15.034 1.00 75.50 99 ALA A N 1
ATOM 792 C CA . ALA A 1 99 ? 3.449 -15.698 -15.864 1.00 75.50 99 ALA A CA 1
ATOM 793 C C . ALA A 1 99 ? 4.946 -15.956 -16.109 1.00 75.50 99 ALA A C 1
ATOM 795 O O . ALA A 1 99 ? 5.335 -17.099 -16.297 1.00 75.50 99 ALA A O 1
ATOM 796 N N . LYS A 1 100 ? 5.807 -14.926 -16.032 1.00 73.31 100 LYS A N 1
ATOM 797 C CA . LYS A 1 100 ? 7.269 -15.078 -16.194 1.00 73.31 100 LYS A CA 1
ATOM 798 C C . LYS A 1 100 ? 7.930 -15.913 -15.090 1.00 73.31 100 LYS A C 1
ATOM 800 O O . LYS A 1 100 ? 8.998 -16.466 -15.308 1.00 73.31 100 LYS A O 1
ATOM 805 N N . HIS A 1 101 ? 7.341 -15.936 -13.894 1.00 69.94 101 HIS A N 1
ATOM 806 C CA . HIS A 1 101 ? 7.928 -16.575 -12.710 1.00 69.94 101 HIS A CA 1
ATOM 807 C C . HIS A 1 101 ? 7.406 -17.998 -12.471 1.00 69.94 101 HIS A C 1
ATOM 809 O O . HIS A 1 101 ? 7.843 -18.653 -11.525 1.00 69.94 101 HIS A O 1
ATOM 815 N N . ILE A 1 102 ? 6.453 -18.464 -13.283 1.00 76.06 102 ILE A N 1
ATOM 816 C CA . ILE A 1 102 ? 5.959 -19.836 -13.218 1.00 76.06 102 ILE A CA 1
ATOM 817 C C . ILE A 1 102 ? 6.979 -20.691 -13.960 1.00 76.06 102 ILE A C 1
ATOM 819 O O . ILE A 1 102 ? 7.162 -20.553 -15.165 1.00 76.06 102 ILE A O 1
ATOM 823 N N . ILE A 1 103 ? 7.695 -21.521 -13.210 1.00 69.69 103 ILE A N 1
ATOM 824 C CA . ILE A 1 103 ? 8.565 -22.542 -13.778 1.00 69.69 103 ILE A CA 1
ATOM 825 C C . ILE A 1 103 ? 7.635 -23.709 -14.095 1.00 69.69 103 ILE A C 1
ATOM 827 O O . ILE A 1 103 ? 7.210 -24.412 -13.176 1.00 69.69 103 ILE A O 1
ATOM 831 N N . ASP A 1 104 ? 7.260 -23.876 -15.360 1.00 62.66 104 ASP A N 1
ATOM 832 C CA . ASP A 1 104 ? 6.612 -25.110 -15.788 1.00 62.66 104 ASP A CA 1
ATOM 833 C C . ASP A 1 104 ? 7.657 -26.223 -15.653 1.00 62.66 104 ASP A C 1
ATOM 835 O O . ASP A 1 104 ? 8.609 -26.321 -16.424 1.00 62.66 104 ASP A O 1
ATOM 839 N N . VAL A 1 105 ? 7.539 -27.011 -14.583 1.00 48.44 105 VAL A N 1
ATOM 840 C CA . VAL A 1 105 ? 8.298 -28.251 -14.425 1.00 48.44 105 VAL A CA 1
ATOM 841 C C . VAL A 1 105 ? 7.671 -29.243 -15.397 1.00 48.44 105 VAL A C 1
ATOM 843 O O . VAL A 1 105 ? 6.645 -29.851 -15.091 1.00 48.44 105 VAL A O 1
ATOM 846 N N . GLU A 1 106 ? 8.235 -29.341 -16.600 1.00 47.03 106 GLU A N 1
ATOM 847 C CA . GLU A 1 106 ? 7.858 -30.380 -17.557 1.00 47.03 106 GLU A CA 1
ATOM 848 C C . GLU A 1 106 ? 8.152 -31.774 -16.973 1.00 47.03 106 GLU A C 1
ATOM 850 O O . GLU A 1 106 ? 9.151 -31.987 -16.280 1.00 47.03 106 GLU A O 1
ATOM 855 N N . LYS A 1 107 ? 7.205 -32.687 -17.216 1.00 34.06 107 LYS A N 1
ATOM 856 C CA . LYS A 1 107 ? 7.251 -34.119 -16.894 1.00 34.06 107 LYS A CA 1
ATOM 857 C C . LYS A 1 107 ? 8.179 -34.876 -17.832 1.00 34.06 107 LYS A C 1
ATOM 859 O O . LYS A 1 107 ? 8.186 -34.523 -19.029 1.00 34.06 107 LYS A O 1
#

InterPro domains:
  IPR007287 Sof1-like protein [PF04158] (17-102)
  IPR051733 WD repeat-containing DCAF13/WDSOF1 [PTHR22851] (8-105)

Secondary structure (DSSP, 8-state):
-EEEE-TTS-EEEE-SSTT---S---HHHHHHHHHHHHHHHHTTTSHHHHHHHH-----HHHHHHHHHHHHHHHHHHHHHHHHHHHSPTTSS----HHHHT------

Radius of gyration: 22.11 Å; chains: 1; bounding box: 41×48×59 Å